Protein AF-A0A0F8ZTQ1-F1 (afdb_monomer)

Mean predicted aligned error: 7.11 Å

Foldseek 3Di:
DPPPPPDDDDDDPVRCCVVVVDVDDADPCNVPPD

Secondar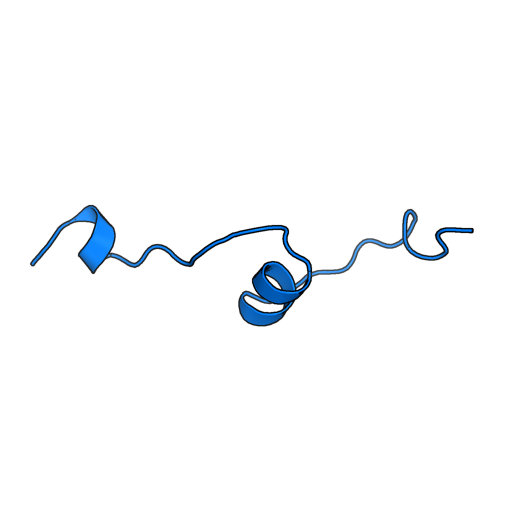y structure (DSSP, 8-state):
--TTTT------HHHHHHTTS-S----HHHHH--

Organism: NCBI:txid412755

Sequence (34 aa):
ILRDIDRVFWLDVEEAIEYGLIDRVVTAEDLFGE

Radius of gyration: 14.23 Å; Cα contacts (8 Å, |Δi|>4): 10; chains: 1; bounding box: 26×17×42 Å

Structure (mmCIF, N/CA/C/O backbone):
data_AF-A0A0F8ZTQ1-F1
#
_entry.id   AF-A0A0F8ZTQ1-F1
#
loop_
_atom_site.group_PDB
_atom_site.id
_atom_site.type_symbol
_atom_site.label_atom_id
_atom_site.label_alt_id
_atom_site.label_comp_id
_atom_site.label_asym_id
_atom_site.label_entity_id
_atom_site.label_seq_id
_atom_site.pdbx_PDB_ins_code
_atom_site.Cartn_x
_atom_site.Cartn_y
_atom_site.Cartn_z
_atom_site.occupancy
_atom_site.B_iso_or_equiv
_atom_site.auth_seq_id
_atom_site.auth_comp_id
_atom_site.auth_asym_id
_atom_site.auth_atom_id
_atom_site.pdbx_PDB_model_num
ATOM 1 N N . ILE A 1 1 ? 13.684 3.620 -24.885 1.00 48.41 1 ILE A N 1
ATOM 2 C CA . ILE A 1 1 ? 12.683 2.617 -25.321 1.00 48.41 1 ILE A CA 1
ATOM 3 C C . ILE A 1 1 ? 12.350 1.807 -24.083 1.00 48.41 1 ILE A C 1
ATOM 5 O O . ILE A 1 1 ? 13.239 1.136 -23.574 1.00 48.41 1 ILE A O 1
ATOM 9 N N . LEU A 1 2 ? 11.147 2.030 -23.545 1.00 56.50 2 LEU A N 1
ATOM 10 C CA . LEU A 1 2 ? 10.620 1.480 -22.292 1.00 56.50 2 LEU A CA 1
ATOM 11 C C . LEU A 1 2 ? 10.715 -0.049 -22.322 1.00 56.50 2 LEU A C 1
ATOM 13 O O . LEU A 1 2 ? 9.907 -0.708 -22.968 1.00 56.50 2 LE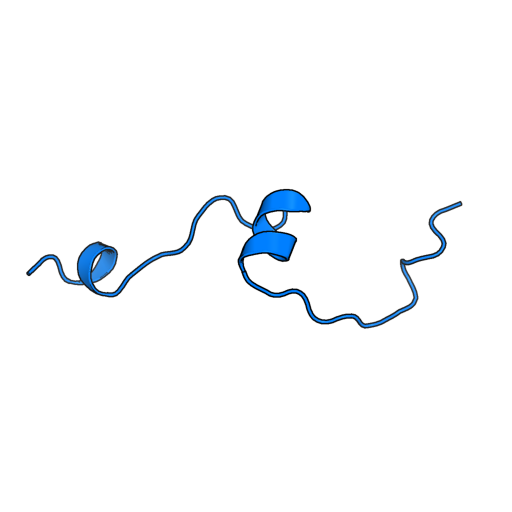U A O 1
ATOM 17 N N . ARG A 1 3 ? 11.758 -0.599 -21.698 1.00 53.28 3 ARG A N 1
ATOM 18 C CA . ARG A 1 3 ? 12.068 -2.035 -21.747 1.00 53.28 3 ARG A CA 1
ATOM 19 C C . ARG A 1 3 ? 11.182 -2.871 -20.816 1.00 53.28 3 ARG A C 1
ATOM 21 O O . ARG A 1 3 ? 11.227 -4.094 -20.900 1.00 53.28 3 ARG A O 1
ATOM 28 N N . ASP A 1 4 ? 10.364 -2.205 -20.004 1.00 56.06 4 ASP A N 1
ATOM 29 C CA . ASP A 1 4 ? 9.659 -2.811 -18.873 1.00 56.06 4 ASP A CA 1
ATOM 30 C C . ASP A 1 4 ? 8.134 -2.871 -19.049 1.00 56.06 4 ASP A C 1
ATOM 32 O O . ASP A 1 4 ? 7.450 -3.420 -18.195 1.00 56.06 4 ASP A O 1
ATOM 36 N N . ILE A 1 5 ? 7.589 -2.373 -20.170 1.00 58.28 5 ILE A N 1
ATOM 37 C CA . ILE A 1 5 ? 6.132 -2.395 -20.427 1.00 58.28 5 ILE A CA 1
ATOM 38 C C . ILE A 1 5 ? 5.583 -3.826 -20.581 1.00 58.28 5 ILE A C 1
ATOM 40 O O . ILE A 1 5 ? 4.413 -4.060 -20.299 1.00 58.28 5 ILE A O 1
ATOM 44 N N . ASP A 1 6 ? 6.420 -4.789 -20.975 1.00 57.56 6 ASP A N 1
ATOM 45 C CA . ASP A 1 6 ? 5.999 -6.164 -21.289 1.00 57.56 6 ASP A CA 1
ATOM 46 C C . ASP A 1 6 ? 6.274 -7.185 -20.169 1.00 57.56 6 ASP A C 1
ATOM 48 O O . ASP A 1 6 ? 6.187 -8.397 -20.387 1.00 57.56 6 ASP A O 1
ATOM 52 N N . ARG A 1 7 ? 6.627 -6.740 -18.956 1.00 68.94 7 ARG A N 1
ATOM 53 C CA . ARG A 1 7 ? 6.833 -7.644 -17.815 1.00 68.94 7 ARG A CA 1
ATOM 54 C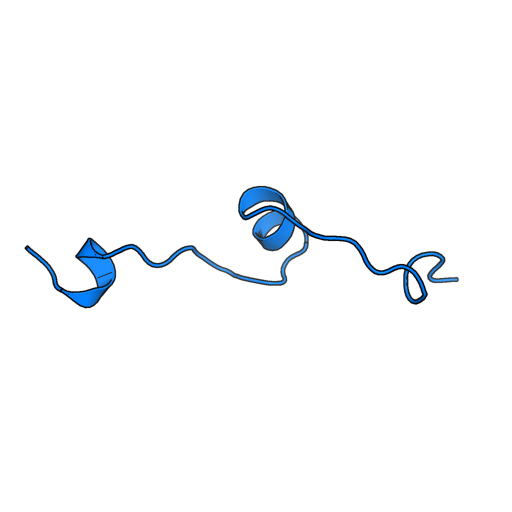 C . ARG A 1 7 ? 5.822 -7.352 -16.723 1.00 68.94 7 ARG A C 1
ATOM 56 O O . ARG A 1 7 ? 5.716 -6.229 -16.254 1.00 68.94 7 ARG A O 1
ATOM 63 N N . VAL A 1 8 ? 5.113 -8.393 -16.292 1.00 77.00 8 VAL A N 1
ATOM 64 C CA . VAL A 1 8 ? 4.305 -8.329 -15.074 1.00 77.00 8 VAL A CA 1
ATOM 65 C C . VAL A 1 8 ? 5.260 -8.433 -13.893 1.00 77.00 8 VAL A C 1
ATOM 67 O O . VAL A 1 8 ? 5.917 -9.459 -13.714 1.00 77.00 8 VAL A O 1
ATOM 70 N N . PHE A 1 9 ? 5.344 -7.370 -13.107 1.00 76.81 9 PHE A N 1
ATOM 71 C CA . PHE A 1 9 ? 6.038 -7.355 -11.829 1.00 76.81 9 PHE A CA 1
ATOM 72 C C . PHE A 1 9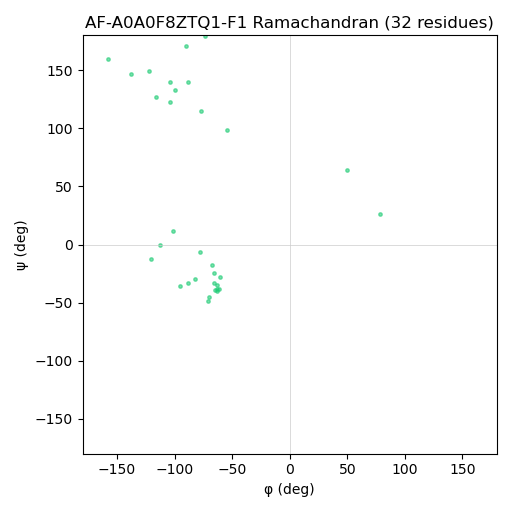 ? 5.054 -6.948 -10.737 1.00 76.81 9 PHE A C 1
ATOM 74 O O . PHE A 1 9 ? 4.088 -6.226 -10.981 1.00 76.81 9 PHE A O 1
ATOM 81 N N . TRP A 1 10 ? 5.288 -7.475 -9.543 1.00 89.12 10 TRP A N 1
ATOM 82 C CA . TRP A 1 10 ? 4.544 -7.117 -8.348 1.00 89.12 10 TRP A CA 1
ATOM 83 C C . TR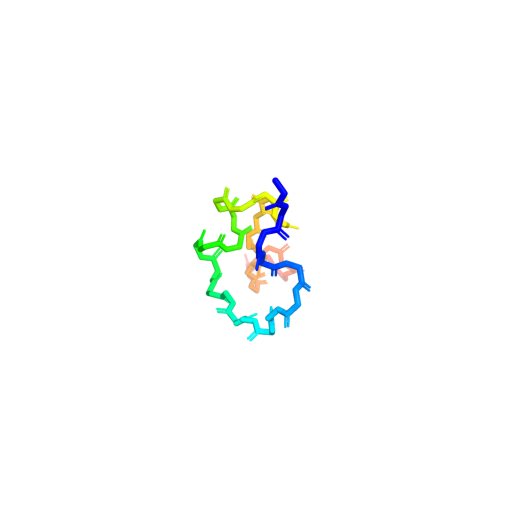P A 1 10 ? 5.393 -6.122 -7.583 1.00 89.12 10 TRP A C 1
ATOM 85 O O . TRP A 1 10 ? 6.592 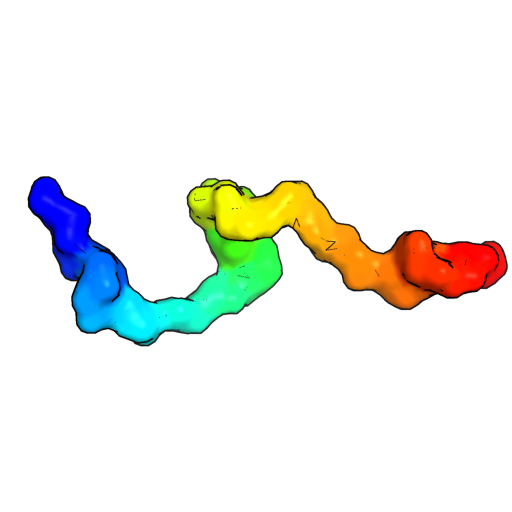-6.351 -7.442 1.00 89.12 10 TRP A O 1
ATOM 95 N N . LEU A 1 11 ? 4.766 -5.041 -7.144 1.00 91.81 11 LEU A N 1
ATOM 96 C CA . LEU A 1 11 ? 5.388 -4.052 -6.284 1.00 91.81 11 LEU A CA 1
ATOM 97 C C . LEU A 1 11 ? 4.860 -4.248 -4.874 1.00 91.81 11 LEU A C 1
ATOM 99 O O . LEU A 1 11 ? 3.663 -4.504 -4.688 1.00 91.81 11 LEU A O 1
ATOM 103 N N . ASP A 1 12 ? 5.739 -4.114 -3.895 1.00 95.25 12 ASP A N 1
ATOM 104 C CA . ASP A 1 12 ? 5.297 -3.853 -2.539 1.00 95.25 12 ASP A CA 1
ATOM 105 C C . ASP A 1 12 ? 4.813 -2.401 -2.384 1.00 95.25 12 ASP A C 1
ATOM 107 O O . ASP A 1 12 ? 4.746 -1.605 -3.327 1.00 95.25 12 ASP A O 1
ATOM 111 N N . VAL A 1 13 ? 4.380 -2.078 -1.172 1.00 95.25 13 VAL A N 1
ATOM 112 C CA . VAL A 1 13 ? 3.788 -0.779 -0.867 1.00 95.25 13 VAL A CA 1
ATOM 113 C C . VAL A 1 13 ? 4.797 0.363 -1.016 1.00 95.25 13 VAL A C 1
ATOM 115 O O . VAL A 1 13 ? 4.424 1.427 -1.507 1.00 95.25 13 VAL A O 1
ATOM 118 N N . GLU A 1 14 ? 6.050 0.160 -0.604 1.00 95.50 14 GLU A N 1
ATOM 119 C CA . GLU A 1 14 ? 7.090 1.193 -0.665 1.00 95.50 14 GLU A CA 1
ATOM 120 C C . GLU A 1 14 ? 7.478 1.460 -2.119 1.00 95.50 14 GLU A C 1
ATO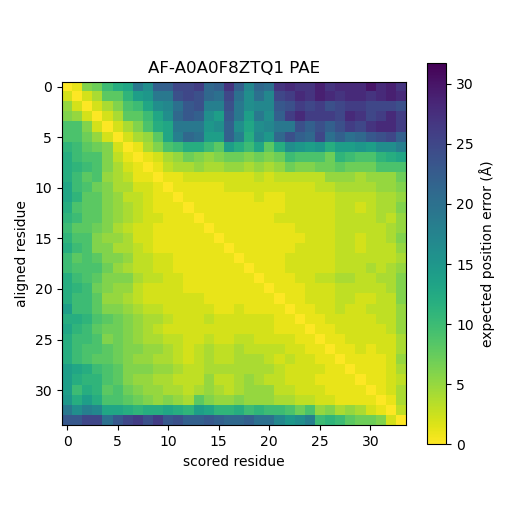M 122 O O . GLU A 1 14 ? 7.502 2.612 -2.561 1.00 95.50 14 GLU A O 1
ATOM 127 N N . GLU A 1 15 ? 7.666 0.392 -2.893 1.00 94.81 15 GLU A N 1
ATOM 128 C CA . GLU A 1 15 ? 7.987 0.474 -4.315 1.00 94.81 15 GLU A CA 1
ATOM 129 C C . GLU A 1 15 ? 6.856 1.139 -5.118 1.00 94.81 15 GLU A C 1
ATOM 131 O O . GLU A 1 15 ? 7.111 1.932 -6.025 1.00 94.81 15 GLU A O 1
ATOM 136 N N . ALA A 1 16 ? 5.590 0.868 -4.781 1.00 94.75 16 ALA A N 1
ATOM 137 C CA . ALA A 1 16 ? 4.441 1.494 -5.438 1.00 94.75 16 ALA A CA 1
ATOM 138 C C . ALA A 1 16 ? 4.355 3.010 -5.183 1.00 94.75 16 ALA A C 1
ATOM 140 O O . ALA A 1 16 ? 3.921 3.753 -6.072 1.00 94.75 16 ALA A O 1
ATOM 141 N N . ILE A 1 17 ? 4.776 3.472 -3.999 1.00 95.44 17 ILE A N 1
ATOM 142 C CA . ILE A 1 17 ? 4.869 4.903 -3.674 1.00 95.44 17 ILE A CA 1
ATOM 143 C C . ILE A 1 17 ? 6.022 5.545 -4.448 1.00 95.44 17 ILE A C 1
ATOM 145 O O . ILE A 1 17 ? 5.821 6.574 -5.090 1.00 95.44 17 ILE A O 1
ATOM 149 N N . GLU A 1 18 ? 7.214 4.939 -4.437 1.00 94.88 18 GLU A N 1
ATOM 150 C CA . GLU A 1 18 ? 8.390 5.481 -5.137 1.00 94.88 18 GLU A CA 1
ATOM 151 C C . GLU A 1 18 ? 8.165 5.575 -6.651 1.00 94.88 18 GLU A C 1
ATOM 153 O O . GLU A 1 18 ? 8.544 6.560 -7.288 1.00 94.88 18 GLU A O 1
ATOM 158 N N . TYR A 1 19 ? 7.477 4.588 -7.226 1.00 92.50 19 TYR A N 1
ATOM 159 C CA . TYR A 1 19 ? 7.097 4.604 -8.637 1.00 92.50 19 TYR A CA 1
ATOM 160 C C . TYR A 1 19 ? 6.058 5.693 -8.966 1.00 92.50 19 TYR A C 1
ATOM 162 O O . TYR A 1 19 ? 5.877 6.052 -10.130 1.00 92.50 19 TYR A O 1
ATOM 170 N N . GLY A 1 20 ? 5.364 6.226 -7.956 1.00 92.94 20 GLY A N 1
ATOM 171 C CA . GLY A 1 20 ? 4.300 7.215 -8.119 1.00 92.94 20 GLY A CA 1
ATOM 172 C C . GLY A 1 20 ? 2.968 6.616 -8.574 1.00 92.94 20 GLY A C 1
ATOM 173 O O . GLY A 1 20 ? 2.186 7.302 -9.230 1.00 92.94 20 GLY A O 1
ATOM 174 N N . LEU A 1 21 ? 2.707 5.338 -8.272 1.00 92.94 21 LEU A N 1
ATOM 175 C CA . LEU A 1 21 ? 1.417 4.697 -8.569 1.00 92.94 21 LEU A CA 1
ATOM 176 C C . LEU A 1 21 ? 0.354 5.005 -7.510 1.00 92.94 21 LEU A C 1
ATOM 178 O O . LEU A 1 21 ? -0.833 5.023 -7.831 1.00 92.94 21 LEU A O 1
ATOM 182 N N . ILE A 1 22 ? 0.772 5.220 -6.261 1.00 94.62 22 ILE A N 1
ATOM 183 C CA . ILE A 1 22 ? -0.093 5.573 -5.131 1.00 94.62 22 ILE A CA 1
ATOM 184 C C . ILE A 1 22 ? 0.570 6.668 -4.291 1.00 94.62 22 ILE A C 1
ATOM 186 O O . ILE A 1 22 ? 1.788 6.685 -4.143 1.00 94.62 22 ILE A O 1
ATOM 190 N N . ASP A 1 23 ? -0.228 7.556 -3.702 1.00 94.38 23 ASP A N 1
ATOM 191 C CA . ASP A 1 23 ? 0.296 8.657 -2.881 1.00 94.38 23 ASP A CA 1
ATOM 192 C C . ASP A 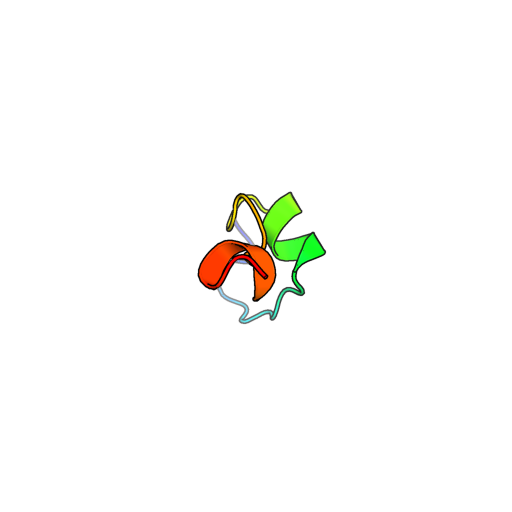1 23 ? 0.471 8.280 -1.402 1.00 94.38 23 ASP A C 1
ATOM 194 O O . ASP A 1 23 ? 1.356 8.794 -0.720 1.00 94.38 23 ASP A O 1
ATOM 198 N N . ARG A 1 24 ? -0.407 7.415 -0.872 1.00 93.81 24 ARG A N 1
ATOM 199 C CA . ARG A 1 24 ? -0.390 6.996 0.538 1.00 93.81 24 ARG A CA 1
ATOM 200 C C . ARG A 1 24 ? -1.090 5.661 0.770 1.00 93.81 24 ARG A C 1
ATOM 202 O O . ARG A 1 24 ? -1.970 5.266 0.007 1.00 93.81 24 ARG A O 1
ATOM 209 N N . VAL A 1 25 ? -0.760 5.031 1.893 1.00 94.75 25 VAL A N 1
ATOM 210 C CA . VAL A 1 25 ? -1.456 3.856 2.435 1.00 94.75 25 VAL A CA 1
ATOM 211 C C . VAL A 1 25 ? -2.603 4.316 3.327 1.00 94.75 25 VAL A C 1
ATOM 213 O O . VAL A 1 25 ? -2.444 5.277 4.073 1.00 94.75 25 VAL A O 1
ATOM 216 N N . VAL A 1 26 ? -3.744 3.632 3.249 1.00 93.81 26 VAL A N 1
ATOM 217 C CA . VAL A 1 26 ? -4.906 3.877 4.115 1.00 93.81 26 VAL A CA 1
ATOM 218 C C . VAL A 1 26 ? -4.976 2.769 5.159 1.00 93.81 26 VAL A C 1
ATOM 220 O O . VAL A 1 26 ? -5.036 1.590 4.802 1.00 93.81 26 VAL A O 1
ATOM 223 N N . THR A 1 27 ? -4.953 3.135 6.437 1.00 93.81 27 THR A N 1
ATOM 224 C CA . THR A 1 27 ? -5.064 2.197 7.560 1.00 93.81 27 THR A CA 1
ATOM 225 C C . THR A 1 27 ? -6.524 1.999 7.978 1.00 93.81 27 THR A C 1
ATOM 227 O O . THR A 1 27 ? -7.432 2.693 7.520 1.00 93.81 27 THR A O 1
ATOM 230 N N . ALA A 1 28 ? -6.781 1.035 8.864 1.00 95.12 28 ALA A N 1
ATOM 231 C CA . ALA A 1 28 ? -8.110 0.887 9.459 1.00 95.12 28 ALA A CA 1
ATOM 232 C C . ALA A 1 28 ? -8.497 2.119 10.301 1.00 95.12 28 ALA A C 1
ATOM 234 O O . ALA A 1 28 ? -9.655 2.526 10.296 1.00 95.12 28 ALA A O 1
ATOM 235 N N . GLU A 1 29 ? -7.527 2.746 10.968 1.00 94.94 29 GLU A N 1
ATOM 236 C CA . GLU A 1 29 ? -7.724 3.971 11.750 1.00 94.94 29 GLU A CA 1
ATOM 237 C C . GLU A 1 29 ? -8.163 5.137 10.853 1.00 94.94 29 GLU A C 1
ATOM 239 O O . GLU A 1 29 ? -9.092 5.855 11.208 1.00 94.94 29 GLU A O 1
ATOM 244 N N . ASP A 1 30 ? -7.590 5.277 9.650 1.00 93.44 30 ASP A N 1
ATOM 245 C CA . ASP A 1 30 ? -8.010 6.298 8.674 1.00 93.44 30 ASP A CA 1
ATOM 246 C C . ASP A 1 30 ? -9.483 6.152 8.248 1.00 93.44 30 ASP A C 1
ATOM 248 O O . ASP A 1 30 ? -10.117 7.127 7.838 1.00 93.44 30 ASP A O 1
ATOM 252 N N . LEU A 1 31 ? -10.019 4.928 8.291 1.00 92.44 31 LEU A N 1
ATOM 253 C CA . LEU A 1 31 ? -11.367 4.606 7.820 1.00 92.44 31 LEU A CA 1
ATOM 254 C C . LEU A 1 31 ? -12.412 4.615 8.934 1.00 92.44 31 LEU A C 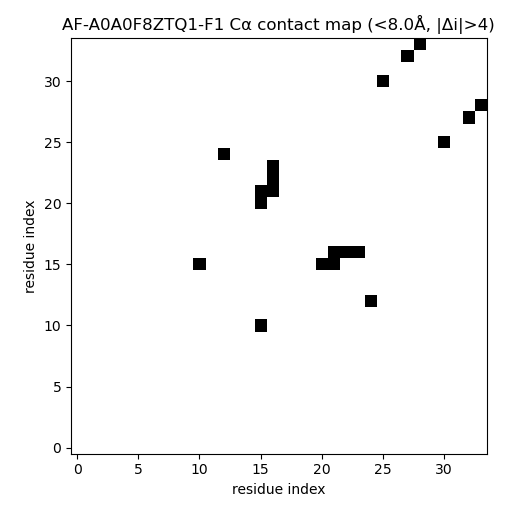1
ATOM 256 O O . LEU A 1 31 ? -13.563 4.977 8.686 1.00 92.44 31 LEU A O 1
ATOM 260 N N . PHE A 1 32 ? -12.031 4.178 10.133 1.00 94.06 32 PHE A N 1
ATOM 261 C CA . PHE A 1 32 ? -12.965 3.904 11.225 1.00 94.06 32 PHE A CA 1
ATOM 262 C C . PHE A 1 32 ? -12.708 4.743 12.481 1.00 94.06 32 PHE A C 1
ATOM 264 O O . PHE A 1 32 ? -13.598 4.795 13.324 1.00 94.06 32 PHE A O 1
ATOM 271 N N . GLY A 1 33 ? -11.558 5.425 12.560 1.00 75.88 33 GLY A N 1
ATOM 272 C CA . GLY A 1 33 ? -11.234 6.473 13.532 1.00 75.88 33 GLY A CA 1
ATOM 273 C C . GLY A 1 33 ? -11.506 6.115 14.987 1.00 75.88 33 GLY A C 1
ATOM 274 O O . GLY A 1 33 ? -12.377 6.758 15.561 1.00 75.88 33 GLY A O 1
ATOM 275 N N . GLU A 1 34 ? -10.799 5.117 15.541 1.00 62.16 34 GLU A N 1
ATOM 276 C CA . GLU A 1 34 ? -10.951 4.680 16.950 1.00 62.16 34 GLU A CA 1
ATOM 277 C C . GLU A 1 34 ? -11.247 5.815 17.950 1.00 62.16 34 GLU A C 1
ATOM 279 O O . GLU A 1 34 ? -10.529 6.844 17.943 1.00 62.16 34 GLU A O 1
#

InterPro domains:
  IPR023562 Clp protease proteolytic subunit /Translocation-enhancing protein TepA [PF00574] (1-28)
  IPR029045 ClpP/crotonase-like domain superfamily [SSF52096] (1-31)

Solvent-accessible surface area (backbone atoms only — not comparable to full-atom values): 2501 Å² total; per-residue (Å²): 129,85,85,59,82,87,57,94,78,87,69,58,74,67,56,32,40,75,72,64,78,45,94,75,87,83,55,69,55,81,75,68,59,126

pLDDT: mean 83.86, std 15.62, range [48.41, 95.5]